Protein AF-A0A914RJD2-F1 (afdb_monomer_lite)

Secondary structure (DSSP, 8-state):
------TT-GGGT--HHHHHHHHHHHHHHHHHHHHHHHHH-TT--HHHHHHHHHHHHHHHHHS--HHHHHHHHHHHTTS-HHHHHHHHHHHHHHHHHHHHHHHHHHHHHH----TTSSS--

Radius of gyration: 16.35 Å; chains: 1; bounding box: 41×21×52 Å

Sequence (121 aa):
MRFQICDHSVGHLCTRAVHAHLGEYLQNFLAEVYEKSARENERIVSRMALQYVFDIRVLNAMFPAERLRSLITLLESHIDPFDVTLLASPIAKNARIAAQRYSVCLLFIVGGSYLLSYDKI

Foldseek 3Di:
DDCPVDPPAPQVVQDPVNVLVVLVVVLVVVLVVLVCVLPVDPQDDQVNLLVSLLVLLLSCLQRNDPSSVVSNVSSCVNHDPVCCVVCVVVSNVVSNVNNVVVVVVCCRHNNDDPPPPVVPD

pLDDT: mean 79.25, std 19.04, range [30.53, 96.56]

Organism: Parascaris equorum (NCBI:txid6256)

Structure (mmCIF, N/CA/C/O backbone):
data_AF-A0A914RJD2-F1
#
_entry.id   AF-A0A914RJD2-F1
#
loop_
_atom_site.group_PDB
_atom_site.id
_atom_site.type_symbol
_atom_site.label_atom_id
_atom_site.label_alt_id
_atom_site.label_comp_id
_atom_site.label_asym_id
_atom_site.label_entity_id
_atom_site.label_seq_id
_atom_site.pdbx_PDB_ins_code
_atom_site.Cartn_x
_atom_site.Cartn_y
_atom_site.Cartn_z
_atom_site.occupancy
_atom_site.B_iso_or_equiv
_atom_site.auth_seq_id
_atom_site.auth_comp_id
_atom_site.auth_asym_id
_atom_site.auth_atom_id
_atom_site.pdbx_PDB_model_num
ATOM 1 N N . MET A 1 1 ? 11.987 4.845 -32.018 1.00 31.83 1 MET A N 1
ATOM 2 C CA . MET A 1 1 ? 12.191 6.045 -31.177 1.00 31.83 1 MET A CA 1
ATOM 3 C C . MET A 1 1 ? 12.935 5.602 -29.918 1.00 31.83 1 MET A C 1
ATOM 5 O O . MET A 1 1 ? 12.399 4.774 -29.193 1.00 31.83 1 MET A O 1
ATOM 9 N N . ARG A 1 2 ? 14.195 6.016 -29.715 1.00 35.12 2 ARG A N 1
ATOM 10 C CA . ARG A 1 2 ? 14.964 5.706 -28.493 1.00 35.12 2 ARG A CA 1
ATOM 11 C C . ARG A 1 2 ? 14.590 6.744 -27.433 1.00 35.12 2 ARG A C 1
ATOM 13 O O . ARG A 1 2 ? 14.898 7.914 -27.614 1.00 35.12 2 ARG A O 1
ATOM 20 N N . PHE A 1 3 ? 13.918 6.327 -26.363 1.00 44.00 3 PHE A N 1
ATOM 21 C CA . PHE A 1 3 ? 13.714 7.170 -25.185 1.00 44.00 3 PHE A CA 1
ATOM 22 C C . PHE A 1 3 ? 15.018 7.197 -24.380 1.00 44.00 3 PHE A C 1
ATOM 24 O O . PHE A 1 3 ? 15.261 6.330 -23.546 1.00 44.00 3 PHE A O 1
ATOM 31 N N . GLN A 1 4 ? 15.890 8.158 -24.683 1.00 46.34 4 GLN A N 1
ATOM 32 C CA . GLN A 1 4 ? 17.069 8.448 -23.872 1.00 46.34 4 GLN A CA 1
ATOM 33 C C . GLN A 1 4 ? 16.629 9.411 -22.766 1.00 46.34 4 GLN A C 1
ATOM 35 O O . GLN A 1 4 ? 16.393 10.589 -23.008 1.00 46.34 4 GLN A O 1
ATOM 40 N N . ILE A 1 5 ? 16.398 8.861 -21.572 1.00 54.06 5 ILE A N 1
ATOM 41 C CA . ILE A 1 5 ? 15.803 9.570 -20.427 1.00 54.06 5 ILE A CA 1
ATOM 42 C C . ILE A 1 5 ? 16.803 10.571 -19.811 1.00 54.06 5 ILE A C 1
ATOM 44 O O . ILE A 1 5 ? 16.398 11.623 -19.326 1.00 54.06 5 ILE A O 1
ATOM 48 N N . CYS A 1 6 ? 18.103 10.255 -19.840 1.00 53.50 6 CYS A N 1
ATOM 49 C CA . CYS A 1 6 ? 19.222 11.118 -19.447 1.00 53.50 6 CYS A CA 1
ATOM 50 C C . CYS A 1 6 ? 20.542 10.448 -19.879 1.00 53.50 6 CYS A C 1
ATOM 52 O O . CYS A 1 6 ? 20.630 9.219 -19.831 1.00 53.50 6 CYS A O 1
ATOM 54 N N . ASP A 1 7 ? 21.573 11.217 -20.240 1.00 57.25 7 ASP A N 1
ATOM 55 C CA . ASP A 1 7 ? 22.889 10.691 -20.659 1.00 57.25 7 ASP A CA 1
ATOM 56 C C . ASP A 1 7 ? 23.653 9.954 -19.547 1.00 57.25 7 ASP A C 1
ATOM 58 O O . ASP A 1 7 ? 24.537 9.147 -19.825 1.00 57.25 7 ASP A O 1
ATOM 62 N N . HIS A 1 8 ? 23.263 10.163 -18.288 1.00 60.81 8 HIS A N 1
ATOM 63 C CA . HIS A 1 8 ? 23.794 9.449 -17.122 1.00 60.81 8 HIS A CA 1
ATOM 64 C C . HIS A 1 8 ? 22.820 8.405 -16.555 1.00 60.81 8 HIS A C 1
ATOM 66 O O . HIS A 1 8 ? 23.028 7.891 -15.457 1.00 60.81 8 HIS A O 1
ATOM 72 N N . SER A 1 9 ? 21.737 8.081 -17.270 1.00 57.84 9 SER A N 1
ATOM 73 C CA . SER A 1 9 ? 20.783 7.080 -16.796 1.00 57.84 9 SER A CA 1
ATOM 74 C C . SER A 1 9 ? 21.368 5.671 -16.916 1.00 57.84 9 SER A C 1
ATOM 76 O O . SER A 1 9 ? 21.613 5.169 -18.015 1.00 57.84 9 SER A O 1
ATOM 78 N N . VAL A 1 10 ? 21.483 4.976 -15.783 1.00 62.16 10 VAL A N 1
ATOM 79 C CA . VAL A 1 10 ? 21.750 3.524 -15.722 1.00 62.16 10 VAL A CA 1
ATOM 80 C C . VAL A 1 10 ? 20.535 2.681 -16.124 1.00 62.16 10 VAL A C 1
ATOM 82 O O . VAL A 1 10 ? 20.568 1.457 -16.052 1.00 62.16 10 VAL A O 1
ATOM 85 N N . GLY A 1 11 ? 19.465 3.318 -16.599 1.00 60.56 11 GLY A N 1
ATOM 86 C CA . GLY A 1 11 ? 18.243 2.658 -17.029 1.00 60.56 11 GLY A CA 1
ATOM 87 C C . GLY A 1 11 ? 18.428 1.583 -18.089 1.00 60.56 11 GLY A C 1
ATOM 88 O O . GLY A 1 11 ? 17.762 0.557 -18.075 1.00 60.56 11 GLY A O 1
ATOM 89 N N . HIS A 1 12 ? 19.402 1.771 -18.975 1.00 62.59 12 HIS A N 1
ATOM 90 C CA . HIS A 1 12 ? 19.762 0.778 -19.984 1.00 62.59 12 HIS A CA 1
ATOM 91 C C . HIS A 1 12 ? 20.343 -0.524 -19.389 1.00 62.59 12 HIS A C 1
ATOM 93 O O . HIS A 1 12 ? 20.335 -1.547 -20.070 1.00 62.59 12 HIS A O 1
ATOM 99 N N . LEU A 1 13 ? 20.826 -0.497 -18.138 1.00 62.59 13 LEU A N 1
ATOM 100 C CA . LEU A 1 13 ? 21.304 -1.666 -17.384 1.00 62.59 13 LEU A CA 1
ATOM 101 C C . LEU A 1 13 ? 20.177 -2.351 -16.600 1.00 62.59 13 LEU A C 1
ATOM 103 O O . LEU A 1 13 ? 20.260 -3.541 -16.292 1.00 62.59 13 LEU A O 1
ATOM 107 N N . CYS A 1 14 ? 19.106 -1.621 -16.293 1.00 63.78 14 CYS A N 1
ATOM 108 C CA . CYS A 1 14 ? 17.945 -2.161 -15.604 1.00 63.78 14 CYS A CA 1
ATOM 109 C C . CYS A 1 14 ? 17.033 -2.870 -16.606 1.00 63.78 14 CYS A C 1
ATOM 111 O O . CYS A 1 14 ? 16.063 -2.343 -17.143 1.00 63.78 14 CYS A O 1
ATOM 113 N N . THR A 1 15 ? 17.365 -4.127 -16.884 1.00 71.00 15 THR A N 1
ATOM 114 C CA . THR A 1 15 ? 16.484 -5.002 -17.661 1.00 71.00 15 THR A CA 1
ATOM 115 C C . THR A 1 15 ? 15.174 -5.251 -16.907 1.00 71.00 15 THR A C 1
ATOM 117 O O . THR A 1 15 ? 15.100 -5.094 -15.687 1.00 71.00 15 THR A O 1
ATOM 120 N N . ARG A 1 16 ? 14.130 -5.723 -17.604 1.00 71.38 16 ARG A N 1
ATOM 121 C CA . ARG A 1 16 ? 12.863 -6.129 -16.959 1.00 71.38 16 ARG A CA 1
ATOM 122 C C . ARG A 1 16 ? 13.074 -7.085 -15.775 1.00 71.38 16 ARG A C 1
ATOM 124 O O . ARG A 1 16 ? 12.335 -6.996 -14.803 1.00 71.38 16 ARG A O 1
ATOM 131 N N . ALA A 1 17 ? 14.085 -7.953 -15.842 1.00 73.06 17 ALA A N 1
ATOM 132 C CA . ALA A 1 17 ? 14.434 -8.871 -14.760 1.00 73.06 17 ALA A CA 1
ATOM 133 C C . ALA A 1 17 ? 15.006 -8.141 -13.534 1.00 73.06 17 ALA A C 1
ATOM 135 O O . ALA A 1 17 ? 14.586 -8.415 -12.415 1.00 73.06 17 ALA A O 1
ATOM 136 N N . VAL A 1 18 ? 15.900 -7.167 -13.741 1.00 76.31 18 VAL A N 1
ATOM 137 C CA . VAL A 1 18 ? 16.437 -6.322 -12.658 1.00 76.31 18 VAL A CA 1
ATOM 138 C C . VAL A 1 18 ? 15.318 -5.508 -12.010 1.00 76.31 18 VAL A C 1
ATOM 140 O O . VAL A 1 18 ? 15.244 -5.437 -10.789 1.00 76.31 18 VAL A O 1
ATOM 143 N N . HIS A 1 19 ? 14.399 -4.958 -12.807 1.00 73.38 19 HIS A N 1
ATOM 144 C CA . HIS A 1 19 ? 13.227 -4.250 -12.288 1.00 73.38 19 HIS A CA 1
ATOM 145 C C . HIS A 1 19 ? 12.307 -5.142 -11.459 1.00 73.38 19 HIS A C 1
ATOM 147 O O . HIS A 1 19 ? 11.862 -4.718 -10.397 1.00 73.38 19 HIS A O 1
ATOM 153 N N . ALA A 1 20 ? 12.004 -6.348 -11.943 1.00 78.62 20 ALA A N 1
ATOM 154 C CA . ALA A 1 20 ? 11.167 -7.294 -11.214 1.00 78.62 20 ALA A CA 1
ATOM 155 C C . ALA A 1 20 ? 11.821 -7.680 -9.883 1.00 78.62 20 ALA A C 1
ATOM 157 O O . ALA A 1 20 ? 11.174 -7.607 -8.843 1.00 78.62 20 ALA A O 1
ATOM 158 N N . HIS A 1 21 ? 13.121 -7.988 -9.907 1.00 84.06 21 HIS A N 1
ATOM 159 C CA . HIS A 1 21 ? 13.877 -8.333 -8.708 1.00 84.06 21 HIS A CA 1
ATOM 160 C C . HIS A 1 21 ? 13.950 -7.171 -7.710 1.00 84.06 21 HIS A C 1
ATOM 162 O O . HIS A 1 21 ? 13.738 -7.363 -6.516 1.00 84.06 21 HIS A O 1
ATOM 168 N N . LEU A 1 22 ? 14.189 -5.946 -8.189 1.00 81.44 22 LEU A N 1
ATOM 169 C CA . LEU A 1 22 ? 14.198 -4.760 -7.337 1.00 81.44 22 LEU A CA 1
ATOM 170 C C . LEU A 1 22 ? 12.812 -4.482 -6.745 1.00 81.44 22 LEU A C 1
ATOM 172 O O . LEU A 1 22 ? 12.715 -4.162 -5.565 1.00 81.44 22 LEU A O 1
ATOM 176 N N . GLY A 1 23 ? 11.748 -4.616 -7.539 1.00 82.88 23 GLY A N 1
ATOM 177 C CA . GLY A 1 23 ? 10.374 -4.464 -7.066 1.00 82.88 23 GLY A CA 1
ATOM 178 C C . GLY A 1 23 ? 10.024 -5.486 -5.985 1.00 82.88 23 GLY A C 1
ATOM 179 O O . GLY A 1 23 ? 9.487 -5.115 -4.946 1.00 82.88 23 GLY A O 1
ATOM 180 N N . GLU A 1 24 ? 10.405 -6.749 -6.185 1.00 86.94 24 GLU A N 1
ATOM 181 C CA . GLU A 1 24 ? 10.228 -7.821 -5.203 1.00 86.94 24 GLU A CA 1
ATOM 182 C C . GLU A 1 24 ? 11.043 -7.583 -3.921 1.00 86.94 24 GLU A C 1
ATOM 184 O O . GLU A 1 24 ? 10.547 -7.776 -2.810 1.00 86.94 24 GLU A O 1
ATOM 189 N N . TYR A 1 25 ? 12.284 -7.116 -4.045 1.00 89.19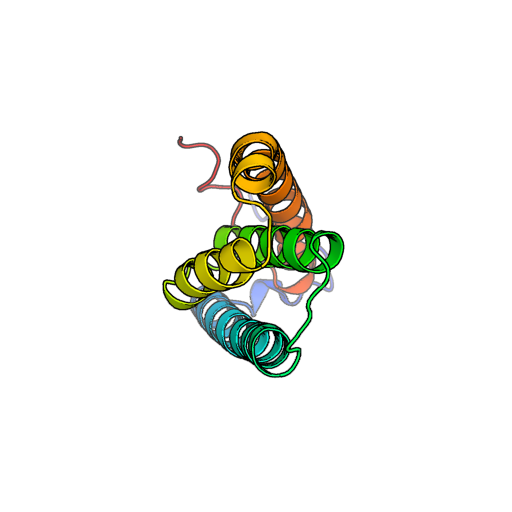 25 TYR A N 1
ATOM 190 C CA . TYR A 1 25 ? 13.100 -6.768 -2.887 1.00 89.19 25 TYR A CA 1
ATOM 191 C C . TYR A 1 25 ? 12.490 -5.598 -2.103 1.00 89.19 25 TYR A C 1
ATOM 193 O O . TYR A 1 25 ? 12.287 -5.698 -0.892 1.00 89.19 25 TYR A O 1
ATOM 201 N N . LEU A 1 26 ? 12.147 -4.505 -2.794 1.00 85.94 26 LEU A N 1
ATOM 202 C CA . LEU A 1 26 ? 11.581 -3.303 -2.182 1.00 85.94 26 LEU A CA 1
ATOM 203 C C . LEU A 1 26 ? 10.233 -3.585 -1.520 1.00 85.94 26 LEU A C 1
ATOM 205 O O . LEU A 1 26 ? 10.028 -3.155 -0.386 1.00 85.94 26 LEU A O 1
ATOM 209 N N . GLN A 1 27 ? 9.331 -4.319 -2.181 1.00 89.25 27 GLN A N 1
ATOM 210 C CA . GLN A 1 27 ? 8.036 -4.653 -1.584 1.00 89.25 27 GLN A CA 1
ATOM 211 C C . GLN A 1 27 ? 8.219 -5.501 -0.320 1.00 89.25 27 GLN A C 1
ATOM 213 O O . GLN A 1 27 ? 7.525 -5.261 0.661 1.00 89.25 27 GLN A O 1
ATOM 218 N N . ASN A 1 28 ? 9.150 -6.462 -0.312 1.00 91.50 28 ASN A N 1
ATOM 219 C CA . ASN A 1 28 ? 9.347 -7.357 0.825 1.00 91.50 28 ASN A CA 1
ATOM 220 C C . ASN A 1 28 ? 9.966 -6.616 2.009 1.00 91.50 28 ASN A C 1
ATOM 222 O O . ASN A 1 28 ? 9.462 -6.735 3.126 1.00 91.50 28 ASN A O 1
ATOM 226 N N . PHE A 1 29 ? 11.002 -5.817 1.744 1.00 93.00 29 PHE A N 1
ATOM 227 C CA . PHE A 1 29 ? 11.667 -4.998 2.749 1.00 93.00 29 PHE A CA 1
ATOM 228 C C . PHE A 1 29 ? 10.706 -3.974 3.364 1.00 93.00 29 PHE A C 1
ATOM 230 O O 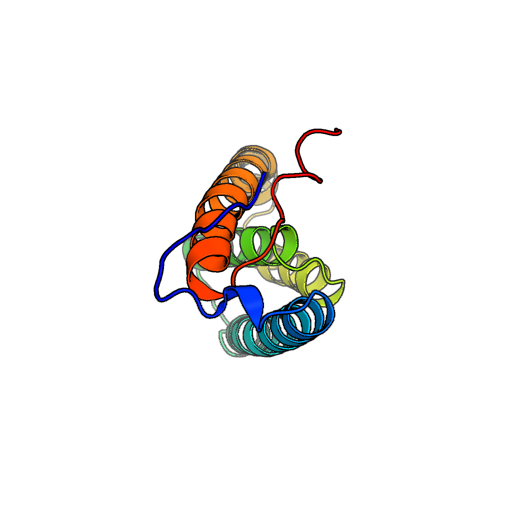. PHE A 1 29 ? 10.574 -3.892 4.583 1.00 93.00 29 PHE A O 1
ATOM 237 N N . LEU A 1 30 ? 9.978 -3.217 2.536 1.00 92.50 30 LEU A N 1
ATOM 238 C CA . LEU A 1 30 ? 9.040 -2.214 3.038 1.00 92.50 30 LEU A CA 1
ATOM 239 C C . LEU A 1 30 ? 7.846 -2.863 3.744 1.00 92.50 30 LEU A C 1
ATOM 241 O O . LEU A 1 30 ? 7.468 -2.401 4.817 1.00 92.50 30 LEU A O 1
ATOM 245 N N . ALA A 1 31 ? 7.287 -3.955 3.210 1.00 93.19 31 ALA A N 1
ATOM 246 C CA . ALA A 1 31 ? 6.212 -4.683 3.886 1.00 93.19 31 ALA A CA 1
ATOM 247 C C . ALA A 1 31 ? 6.625 -5.125 5.295 1.00 93.19 31 ALA A C 1
ATOM 249 O O . ALA A 1 31 ? 5.827 -5.007 6.218 1.00 93.19 31 ALA A O 1
ATOM 250 N N . GLU A 1 32 ? 7.863 -5.586 5.476 1.00 94.81 32 GLU A N 1
ATOM 251 C CA . GLU A 1 32 ? 8.394 -5.961 6.788 1.00 94.81 32 GLU A CA 1
ATOM 252 C C . GLU A 1 32 ? 8.497 -4.764 7.741 1.00 94.81 32 GLU A C 1
ATOM 254 O O . GLU A 1 32 ? 8.060 -4.858 8.888 1.00 94.81 32 GLU A O 1
ATOM 259 N N . VAL A 1 33 ? 8.996 -3.618 7.268 1.00 93.94 33 VAL A N 1
ATOM 260 C CA . VAL A 1 33 ? 9.095 -2.390 8.077 1.00 93.94 33 VAL A CA 1
ATOM 261 C C . VAL A 1 33 ? 7.719 -1.930 8.564 1.00 93.94 33 VAL A C 1
ATOM 263 O O . VAL A 1 33 ? 7.543 -1.637 9.751 1.00 93.94 33 VAL A O 1
ATOM 266 N N . TYR A 1 34 ? 6.726 -1.885 7.675 1.00 93.81 34 TYR A N 1
ATOM 267 C CA . TYR A 1 34 ? 5.373 -1.473 8.046 1.00 93.81 34 TYR A CA 1
ATOM 268 C C . TYR A 1 34 ? 4.655 -2.525 8.893 1.00 93.81 34 TYR A C 1
ATOM 270 O O . TYR A 1 34 ? 3.931 -2.155 9.809 1.00 93.81 34 TYR A O 1
ATOM 278 N N . GLU A 1 35 ? 4.860 -3.819 8.641 1.00 92.88 35 GLU A N 1
ATOM 279 C CA . GLU A 1 35 ? 4.293 -4.886 9.471 1.00 92.88 35 GLU A CA 1
ATOM 280 C C . GLU A 1 35 ? 4.844 -4.834 10.899 1.00 92.88 35 GLU A C 1
ATOM 282 O O . GLU A 1 35 ? 4.078 -4.905 11.860 1.00 92.88 35 GLU A O 1
ATOM 287 N N . LYS A 1 36 ? 6.157 -4.631 11.046 1.00 92.44 36 LYS A N 1
ATOM 288 C CA . LYS A 1 36 ? 6.797 -4.412 12.344 1.00 92.44 36 LYS A CA 1
ATOM 289 C C . LYS A 1 36 ? 6.204 -3.189 13.041 1.00 92.44 36 LYS A C 1
ATOM 291 O O . LYS A 1 36 ? 5.777 -3.270 14.188 1.00 92.44 36 LYS A O 1
ATOM 296 N N . SER A 1 37 ? 6.078 -2.084 12.307 1.00 90.19 37 SER A N 1
ATOM 297 C CA . SER A 1 37 ? 5.477 -0.847 12.814 1.00 90.19 37 SER A CA 1
ATOM 298 C C . SER A 1 37 ? 4.011 -1.031 13.219 1.00 90.19 37 SER A C 1
ATOM 300 O O . SER A 1 37 ? 3.595 -0.468 14.225 1.00 90.19 37 SER A O 1
ATOM 302 N N . ALA A 1 38 ? 3.237 -1.826 12.478 1.00 89.06 38 ALA A N 1
ATOM 303 C CA . ALA A 1 38 ? 1.838 -2.123 12.770 1.00 89.06 38 ALA A CA 1
ATOM 304 C C . ALA A 1 38 ? 1.672 -2.958 14.049 1.00 89.06 38 ALA A C 1
ATOM 306 O O . ALA A 1 38 ? 0.759 -2.717 14.831 1.00 89.06 38 ALA A O 1
ATOM 307 N N . ARG A 1 39 ? 2.559 -3.938 14.265 1.00 87.00 39 ARG A N 1
ATOM 308 C CA . ARG A 1 39 ? 2.452 -4.902 15.371 1.00 87.00 39 ARG A CA 1
ATOM 309 C C . ARG A 1 39 ? 3.097 -4.431 16.671 1.00 87.00 39 ARG A C 1
ATOM 311 O O . ARG A 1 39 ? 2.582 -4.743 17.736 1.00 87.00 39 ARG A O 1
ATOM 318 N N . GLU A 1 40 ? 4.218 -3.717 16.601 1.00 86.81 40 GLU A N 1
ATOM 319 C CA . GLU A 1 40 ? 4.961 -3.281 17.795 1.00 86.81 40 GLU A CA 1
ATOM 320 C C . GLU A 1 40 ? 4.349 -2.042 18.460 1.00 86.81 40 GLU A C 1
ATOM 322 O O . GLU A 1 40 ? 4.622 -1.760 19.625 1.00 86.81 40 GLU A O 1
ATOM 327 N N . ASN A 1 41 ? 3.496 -1.306 17.745 1.00 79.94 41 ASN A N 1
ATOM 328 C CA . ASN A 1 41 ? 2.815 -0.137 18.282 1.00 79.94 41 ASN A CA 1
ATOM 329 C C . ASN A 1 41 ? 1.381 -0.502 18.686 1.00 79.94 41 ASN A C 1
ATOM 331 O O . ASN A 1 41 ? 0.458 -0.399 17.883 1.00 79.94 41 ASN A O 1
ATOM 335 N N . GLU A 1 42 ? 1.173 -0.861 19.958 1.00 70.50 42 GLU A N 1
ATOM 336 C CA . GLU A 1 42 ? -0.157 -1.204 20.505 1.00 70.50 42 GLU A CA 1
ATOM 337 C C . GLU A 1 42 ? -1.214 -0.100 20.313 1.00 70.50 42 GLU A C 1
ATOM 339 O O . GLU A 1 42 ? -2.415 -0.372 20.327 1.00 70.50 42 GLU A O 1
ATOM 344 N N . ARG A 1 43 ? -0.792 1.160 20.142 1.00 79.88 43 ARG A N 1
ATOM 345 C CA . ARG A 1 43 ? -1.685 2.311 19.943 1.00 79.88 43 ARG A CA 1
ATOM 346 C C . ARG A 1 43 ? -1.230 3.185 18.786 1.00 79.88 43 ARG A C 1
ATOM 348 O O . ARG A 1 43 ? -0.765 4.308 18.979 1.00 79.88 43 ARG A O 1
ATOM 355 N N . ILE A 1 44 ? -1.400 2.685 17.569 1.00 83.44 44 ILE A N 1
ATOM 356 C CA . ILE A 1 44 ? -1.325 3.544 16.388 1.00 83.44 44 ILE A CA 1
ATOM 357 C C . ILE A 1 44 ? -2.534 4.477 16.405 1.00 83.44 44 ILE A C 1
ATOM 359 O O . ILE A 1 44 ? -3.682 4.042 16.391 1.00 83.44 44 ILE A O 1
ATOM 363 N N . VAL A 1 45 ? -2.274 5.781 16.447 1.00 87.88 45 VAL A N 1
ATOM 364 C CA . VAL A 1 45 ? -3.329 6.794 16.346 1.00 87.88 45 VAL A CA 1
ATOM 365 C C . VAL A 1 45 ? -3.954 6.716 14.951 1.00 87.88 45 VAL A C 1
ATOM 367 O O . VAL A 1 45 ? -3.222 6.624 13.967 1.00 87.88 45 VAL A O 1
ATOM 370 N N . SER A 1 46 ? -5.283 6.836 14.847 1.00 88.00 46 SER A N 1
ATOM 371 C CA . SER A 1 46 ? -6.037 6.742 13.579 1.00 88.00 46 SER A CA 1
ATOM 372 C C . SER A 1 46 ? -5.403 7.537 12.421 1.00 88.00 46 SER A C 1
ATOM 374 O O . SER A 1 46 ? -5.231 7.014 11.324 1.00 88.00 46 SER A O 1
ATOM 376 N N . ARG A 1 47 ? -4.915 8.764 12.673 1.00 89.31 47 ARG A N 1
ATOM 377 C CA . ARG A 1 47 ? -4.205 9.573 11.661 1.00 89.31 47 ARG A CA 1
ATOM 378 C C . ARG A 1 47 ? -2.952 8.885 11.098 1.00 89.31 47 ARG A C 1
ATOM 380 O O . ARG A 1 47 ? -2.701 8.973 9.901 1.00 89.31 47 ARG A O 1
ATOM 387 N N . MET A 1 48 ? -2.155 8.243 11.950 1.00 91.56 48 MET A N 1
ATOM 388 C CA . MET A 1 48 ? -0.957 7.514 11.522 1.00 91.56 48 MET A CA 1
ATOM 389 C C . MET A 1 48 ? -1.330 6.239 10.770 1.00 91.56 48 MET A C 1
ATOM 391 O O . MET A 1 48 ? -0.745 5.964 9.728 1.00 91.56 48 MET A O 1
ATOM 395 N N . ALA A 1 49 ? -2.338 5.503 11.248 1.00 93.25 49 ALA A N 1
ATOM 396 C CA . ALA A 1 49 ? -2.847 4.329 10.546 1.00 93.25 49 ALA A CA 1
ATOM 397 C C . ALA A 1 49 ? -3.338 4.702 9.138 1.00 93.25 49 ALA A C 1
ATOM 399 O O . ALA A 1 49 ? -2.987 4.035 8.171 1.00 93.25 49 ALA A O 1
ATOM 400 N N . LEU A 1 50 ? -4.050 5.824 8.999 1.00 94.19 50 LEU A N 1
ATOM 401 C CA . LEU A 1 50 ? -4.509 6.341 7.710 1.00 94.19 50 LEU A CA 1
ATOM 402 C C . LEU A 1 50 ? -3.348 6.665 6.759 1.00 94.19 50 LEU A C 1
ATOM 404 O O . LEU A 1 50 ? -3.415 6.344 5.572 1.00 94.19 50 LEU A O 1
ATOM 408 N N . GLN A 1 51 ? -2.277 7.273 7.280 1.00 94.50 51 GLN A N 1
ATOM 409 C CA . GLN A 1 51 ? -1.065 7.531 6.502 1.00 94.50 51 GLN A CA 1
ATOM 410 C C . GLN A 1 51 ? -0.422 6.221 6.039 1.00 94.50 51 GLN A C 1
ATOM 412 O O . GLN A 1 51 ? -0.093 6.087 4.865 1.00 94.50 51 GLN A O 1
ATOM 417 N N . TYR A 1 52 ? -0.309 5.225 6.920 1.00 95.31 52 TYR A N 1
ATOM 418 C CA . TYR A 1 52 ? 0.226 3.917 6.549 1.00 95.31 52 TYR A CA 1
ATOM 419 C C . TYR A 1 52 ? -0.651 3.212 5.508 1.00 95.31 52 TYR A C 1
ATOM 421 O O . TYR A 1 52 ? -0.124 2.649 4.552 1.00 95.31 52 TYR A O 1
ATOM 429 N N . VAL A 1 53 ? -1.982 3.289 5.616 1.00 96.06 53 VAL A N 1
ATOM 430 C CA . VAL A 1 53 ? -2.899 2.764 4.588 1.00 96.06 53 VAL A CA 1
ATOM 431 C C . VAL A 1 53 ? -2.652 3.442 3.240 1.00 96.06 53 VAL A C 1
ATOM 433 O O . VAL A 1 53 ? -2.597 2.762 2.213 1.00 96.06 53 VAL A O 1
ATOM 436 N N . PHE A 1 54 ? -2.483 4.766 3.222 1.00 96.56 54 PHE A N 1
ATOM 437 C CA . PHE A 1 54 ? -2.148 5.496 2.002 1.00 96.56 54 PHE A CA 1
ATOM 438 C C . PHE A 1 54 ? -0.814 5.020 1.409 1.00 96.56 54 PHE A C 1
ATOM 440 O O . PHE A 1 54 ? -0.773 4.659 0.232 1.00 96.56 54 PHE A O 1
ATOM 447 N N . ASP A 1 55 ? 0.242 4.948 2.219 1.00 94.81 55 ASP A N 1
ATOM 448 C CA . ASP A 1 55 ? 1.576 4.542 1.775 1.00 94.81 55 ASP A CA 1
ATOM 449 C C . ASP A 1 55 ? 1.580 3.116 1.208 1.00 94.81 55 ASP A C 1
ATOM 451 O O . ASP A 1 55 ? 2.077 2.880 0.106 1.00 94.81 55 ASP A O 1
ATOM 455 N N . ILE A 1 56 ? 0.967 2.157 1.913 1.00 95.62 56 ILE A N 1
ATOM 456 C CA . ILE A 1 56 ? 0.889 0.768 1.446 1.00 95.62 56 ILE A CA 1
ATOM 457 C C . ILE A 1 56 ? 0.050 0.662 0.169 1.00 95.62 56 ILE A C 1
ATOM 459 O O . ILE A 1 56 ? 0.381 -0.130 -0.713 1.00 95.62 56 ILE A O 1
ATOM 463 N N . ARG A 1 57 ? -1.000 1.477 0.004 1.00 95.19 57 ARG A N 1
ATOM 464 C CA . ARG A 1 57 ? -1.762 1.530 -1.254 1.00 95.19 57 ARG A CA 1
ATOM 465 C C . ARG A 1 57 ? -0.928 2.092 -2.406 1.00 95.19 57 ARG A C 1
ATOM 467 O O . ARG A 1 57 ? -1.051 1.584 -3.519 1.00 95.19 57 ARG A O 1
ATOM 474 N N . VAL A 1 58 ? -0.068 3.083 -2.156 1.00 94.06 58 VAL A N 1
ATOM 475 C CA . VAL A 1 58 ? 0.905 3.572 -3.150 1.00 94.06 58 VAL A CA 1
ATOM 476 C C . VAL A 1 58 ? 1.879 2.456 -3.521 1.00 94.06 58 VAL A C 1
ATOM 478 O O . VAL A 1 58 ? 2.040 2.159 -4.704 1.00 94.06 58 VAL A O 1
ATOM 481 N N . LEU A 1 59 ? 2.465 1.784 -2.527 1.00 91.75 59 LEU A N 1
ATOM 482 C CA . LEU A 1 59 ? 3.391 0.674 -2.752 1.00 91.75 59 LEU A CA 1
ATOM 483 C C . LEU A 1 59 ? 2.735 -0.466 -3.529 1.00 91.75 59 LEU A C 1
ATOM 485 O O . LEU A 1 59 ? 3.312 -0.927 -4.504 1.00 91.75 59 LEU A O 1
ATOM 489 N N . ASN A 1 60 ? 1.512 -0.866 -3.179 1.00 92.38 60 ASN A N 1
ATOM 490 C CA . ASN A 1 60 ? 0.794 -1.939 -3.867 1.00 92.38 60 ASN A CA 1
ATOM 491 C C . ASN A 1 60 ? 0.366 -1.554 -5.295 1.00 92.38 60 ASN A C 1
ATOM 493 O O . ASN A 1 60 ? 0.193 -2.427 -6.139 1.00 92.38 60 ASN A O 1
ATOM 497 N N . ALA A 1 61 ? 0.200 -0.263 -5.593 1.00 90.75 61 ALA A N 1
ATOM 498 C CA . ALA A 1 61 ? -0.020 0.204 -6.962 1.00 90.75 61 ALA A CA 1
ATOM 499 C C . ALA A 1 61 ? 1.273 0.190 -7.803 1.00 90.75 61 ALA A C 1
ATOM 501 O O . ALA A 1 61 ? 1.216 0.039 -9.023 1.00 90.75 61 ALA A O 1
ATOM 502 N N . MET A 1 62 ? 2.439 0.343 -7.171 1.00 86.44 62 MET A N 1
ATOM 503 C CA . MET A 1 62 ? 3.742 0.334 -7.849 1.00 86.44 62 MET A CA 1
ATOM 504 C C . MET A 1 62 ? 4.332 -1.077 -7.974 1.00 86.44 62 MET A C 1
ATOM 506 O O . MET A 1 62 ? 4.896 -1.415 -9.011 1.00 86.44 62 MET A O 1
ATOM 510 N N . PHE A 1 63 ? 4.162 -1.899 -6.939 1.00 86.75 63 PHE A N 1
ATOM 511 C CA . PHE A 1 63 ? 4.672 -3.262 -6.799 1.00 86.75 63 PHE A CA 1
ATOM 512 C C . PHE A 1 63 ? 3.568 -4.142 -6.182 1.00 86.75 63 PHE A C 1
ATOM 514 O O . PHE A 1 63 ? 3.513 -4.311 -4.962 1.00 86.75 63 PHE A O 1
ATOM 521 N N . PRO A 1 64 ? 2.615 -4.638 -6.992 1.00 87.31 64 PRO A N 1
ATOM 522 C CA . PRO A 1 64 ? 1.472 -5.384 -6.475 1.00 87.31 64 PRO A CA 1
ATOM 523 C C . PRO A 1 64 ? 1.885 -6.667 -5.747 1.00 87.31 64 PRO A C 1
ATOM 525 O O . PRO A 1 64 ? 2.556 -7.521 -6.325 1.00 87.31 64 PRO A O 1
ATOM 528 N N . ALA A 1 65 ? 1.413 -6.847 -4.509 1.00 89.44 65 ALA A N 1
ATOM 529 C CA . ALA A 1 65 ? 1.697 -8.038 -3.709 1.00 89.44 65 ALA A CA 1
ATOM 530 C C . ALA A 1 65 ? 0.543 -8.401 -2.764 1.00 89.44 65 ALA A C 1
ATOM 532 O O . ALA A 1 65 ? -0.095 -7.534 -2.166 1.00 89.44 65 ALA A O 1
ATOM 533 N N . GLU A 1 66 ? 0.294 -9.703 -2.578 1.00 91.31 66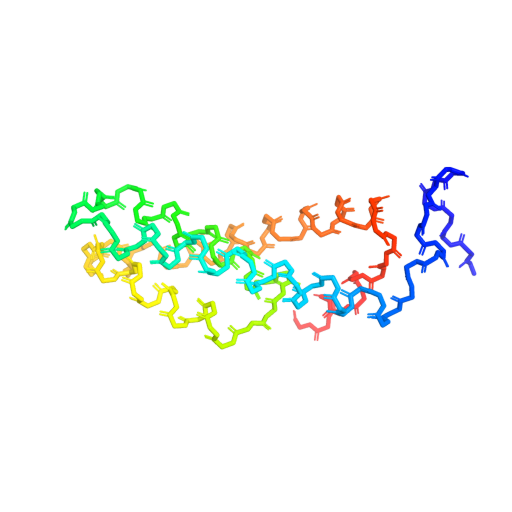 GLU A N 1
ATOM 534 C CA . GLU A 1 66 ? -0.682 -10.205 -1.589 1.00 91.31 66 GLU A CA 1
ATOM 535 C C . GLU A 1 66 ? -0.351 -9.715 -0.172 1.00 91.31 66 GLU A C 1
ATOM 537 O O . GLU A 1 66 ? -1.227 -9.237 0.545 1.00 91.31 66 GLU A O 1
ATOM 542 N N . ARG A 1 67 ? 0.933 -9.735 0.213 1.00 92.19 67 ARG A N 1
ATOM 543 C CA . ARG A 1 67 ? 1.381 -9.291 1.543 1.00 92.19 67 ARG A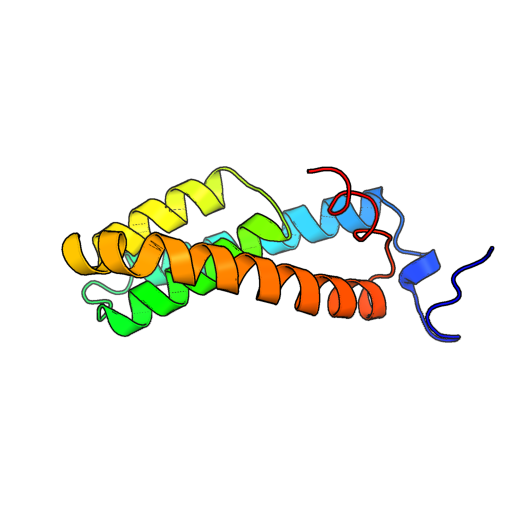 CA 1
ATOM 544 C C . ARG A 1 67 ? 0.993 -7.839 1.837 1.00 92.19 67 ARG A C 1
ATOM 546 O O . ARG A 1 67 ? 0.563 -7.537 2.947 1.00 92.19 67 ARG A O 1
ATOM 553 N N . LEU A 1 68 ? 1.090 -6.955 0.840 1.00 93.50 68 LEU A N 1
ATOM 554 C CA . LEU A 1 68 ? 0.698 -5.552 0.982 1.00 93.50 68 LEU A CA 1
ATOM 555 C C . LEU A 1 68 ? -0.821 -5.405 1.139 1.00 93.50 68 LEU A C 1
ATOM 557 O O . LEU A 1 68 ? -1.272 -4.594 1.941 1.00 93.50 68 LEU A O 1
ATOM 561 N N . ARG A 1 69 ? -1.623 -6.220 0.443 1.00 94.12 69 ARG A N 1
ATOM 562 C CA . ARG A 1 69 ? -3.089 -6.234 0.609 1.00 94.12 69 ARG A CA 1
ATOM 563 C C . ARG A 1 69 ? -3.516 -6.679 2.008 1.00 94.12 69 ARG A C 1
ATOM 565 O O . ARG A 1 69 ? -4.379 -6.041 2.612 1.00 94.12 69 ARG A O 1
ATOM 572 N N . SER A 1 70 ? -2.878 -7.711 2.553 1.00 94.88 70 SER A N 1
ATOM 573 C CA . SER A 1 70 ? -3.112 -8.137 3.938 1.00 94.88 70 SER A CA 1
ATOM 574 C C . SER A 1 70 ? -2.746 -7.039 4.938 1.00 94.88 70 SER A C 1
ATOM 576 O O . SER A 1 70 ? -3.476 -6.798 5.898 1.00 94.88 70 SER A O 1
ATOM 578 N N . LEU A 1 71 ? -1.648 -6.324 4.685 1.00 94.69 71 LEU A N 1
ATOM 579 C CA . LEU A 1 71 ? -1.193 -5.228 5.532 1.00 94.69 71 LEU A CA 1
ATOM 580 C C . LEU A 1 71 ? -2.137 -4.014 5.499 1.00 94.69 71 LEU A C 1
ATOM 582 O O . LEU A 1 71 ? -2.355 -3.406 6.541 1.00 94.69 71 LEU A O 1
ATOM 586 N N . ILE A 1 72 ? -2.753 -3.700 4.350 1.00 95.19 72 ILE A N 1
ATOM 587 C CA . ILE A 1 72 ? -3.822 -2.684 4.267 1.00 95.19 72 ILE A CA 1
ATOM 588 C C . ILE A 1 72 ? -4.947 -3.033 5.241 1.00 95.19 72 ILE A C 1
ATOM 590 O O . ILE A 1 72 ? -5.339 -2.188 6.036 1.00 95.19 72 ILE A O 1
ATOM 594 N N . THR A 1 73 ? -5.408 -4.286 5.224 1.00 93.75 73 THR A N 1
ATOM 595 C CA . THR A 1 73 ? -6.505 -4.745 6.093 1.00 93.75 73 THR A CA 1
ATOM 596 C C . THR A 1 73 ? -6.127 -4.645 7.574 1.00 93.75 73 THR A C 1
ATOM 598 O O . THR A 1 73 ? -6.926 -4.194 8.393 1.00 93.75 73 THR A O 1
ATOM 601 N N . LEU A 1 74 ? -4.890 -5.020 7.926 1.00 93.12 74 LEU A N 1
ATOM 602 C CA . LEU A 1 74 ? -4.373 -4.880 9.290 1.00 93.12 74 LEU A CA 1
ATOM 603 C C . LEU A 1 74 ? -4.370 -3.413 9.737 1.00 93.12 74 LEU A C 1
ATOM 605 O O . LEU A 1 74 ? -4.861 -3.098 10.815 1.00 93.12 74 LEU A O 1
ATOM 609 N N . LEU A 1 75 ? -3.855 -2.509 8.906 1.00 93.38 75 LEU A N 1
ATOM 610 C CA . LEU A 1 75 ? -3.768 -1.085 9.225 1.00 93.38 75 LEU A CA 1
ATOM 611 C C . LEU A 1 75 ? -5.149 -0.420 9.303 1.00 93.38 75 LEU A C 1
ATOM 613 O O . LEU A 1 75 ? -5.378 0.397 10.192 1.00 93.38 75 LEU A O 1
ATOM 617 N N . GLU A 1 76 ? -6.081 -0.805 8.428 1.00 93.94 76 GLU A N 1
ATOM 618 C CA . GLU A 1 76 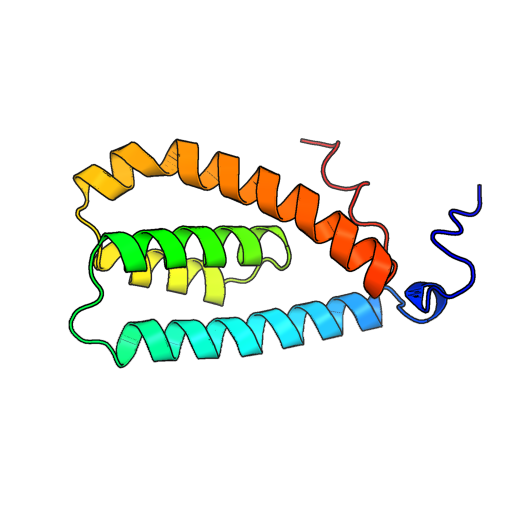? -7.475 -0.346 8.469 1.00 93.94 76 GLU A CA 1
ATOM 619 C C . GLU A 1 76 ? -8.183 -0.756 9.770 1.00 93.94 76 GLU A C 1
ATOM 621 O O . GLU A 1 76 ? -9.031 -0.009 10.246 1.00 93.94 76 GLU A O 1
ATOM 626 N N . SER A 1 77 ? -7.788 -1.865 10.411 1.00 91.94 77 SER A N 1
ATOM 627 C CA . SER A 1 77 ? -8.346 -2.275 11.712 1.00 91.94 77 SER A CA 1
ATOM 628 C C . SER A 1 77 ? -7.994 -1.338 12.880 1.00 91.94 77 SER A C 1
ATOM 630 O O . SER A 1 77 ? -8.641 -1.388 13.924 1.00 91.94 77 SER A O 1
ATOM 632 N N . HIS A 1 78 ? -7.003 -0.456 12.701 1.00 90.81 78 HIS A N 1
ATOM 633 C CA . HIS A 1 78 ? -6.644 0.588 13.670 1.00 90.81 78 HIS A CA 1
ATOM 634 C C . HIS A 1 78 ? -7.395 1.914 13.441 1.00 90.81 78 HIS A C 1
ATOM 636 O O . HIS A 1 78 ? -7.134 2.902 14.132 1.00 90.81 78 HIS A O 1
ATOM 642 N N . ILE A 1 79 ? -8.295 1.965 12.457 1.00 92.81 79 ILE A N 1
ATOM 643 C CA . ILE A 1 79 ? -9.061 3.151 12.068 1.00 92.81 79 ILE A CA 1
ATOM 644 C C . ILE A 1 79 ? -10.539 2.881 12.359 1.00 92.81 79 ILE A C 1
ATOM 646 O O . ILE A 1 79 ? -11.000 1.742 12.288 1.00 92.81 79 ILE A O 1
ATOM 650 N N . ASP A 1 80 ? -11.295 3.927 12.688 1.00 93.38 80 ASP A N 1
ATOM 651 C CA . ASP A 1 80 ? -12.741 3.792 12.833 1.00 93.38 80 ASP A CA 1
ATOM 652 C C . ASP A 1 80 ? -13.371 3.307 11.505 1.00 93.38 80 ASP A C 1
ATOM 654 O O . ASP A 1 80 ? -13.074 3.869 10.444 1.00 93.38 80 ASP A O 1
ATOM 658 N N . PRO A 1 81 ? -14.245 2.283 11.514 1.00 92.38 81 PRO A N 1
ATOM 659 C CA . PRO A 1 81 ? -14.868 1.765 10.295 1.00 92.38 81 PRO A CA 1
ATOM 660 C C . PRO A 1 81 ? -15.643 2.815 9.483 1.00 92.38 81 PRO A C 1
ATOM 662 O O . PRO A 1 81 ? -15.710 2.718 8.250 1.00 92.38 81 PRO A O 1
ATOM 665 N N . PHE A 1 82 ? -16.220 3.825 10.144 1.00 94.56 82 PHE A N 1
ATOM 666 C CA . PHE A 1 82 ? -16.870 4.948 9.473 1.00 94.56 82 PHE A CA 1
ATOM 667 C C . PHE A 1 82 ? -15.854 5.758 8.664 1.00 94.56 82 PHE A C 1
ATOM 669 O O . PHE A 1 82 ? -16.083 6.018 7.480 1.00 94.56 82 PHE A O 1
ATOM 676 N N . ASP A 1 83 ? -14.705 6.080 9.263 1.00 93.62 83 ASP A N 1
ATOM 677 C CA . ASP A 1 83 ? -13.626 6.818 8.603 1.00 93.62 83 ASP A CA 1
ATOM 678 C C . ASP A 1 83 ? -13.044 6.024 7.428 1.00 93.62 83 ASP A C 1
ATOM 680 O O . ASP A 1 83 ? -12.838 6.587 6.351 1.00 93.62 83 ASP A O 1
ATOM 684 N N . VAL A 1 84 ? -12.833 4.710 7.588 1.00 92.94 84 VAL A N 1
ATOM 685 C CA . VAL A 1 84 ? -12.371 3.834 6.493 1.00 92.94 84 VAL A CA 1
ATOM 686 C C . VAL A 1 84 ? -13.339 3.903 5.315 1.00 92.94 84 VAL A C 1
ATOM 688 O O . VAL A 1 84 ? -12.918 4.104 4.175 1.00 92.94 84 VAL A O 1
ATOM 691 N N . THR A 1 85 ? -14.642 3.799 5.580 1.00 94.38 85 THR A N 1
ATOM 692 C CA . THR A 1 85 ? -15.676 3.833 4.537 1.00 94.38 85 THR A CA 1
ATOM 693 C C . THR A 1 85 ? -15.735 5.196 3.847 1.00 94.38 85 THR A C 1
ATOM 695 O O . THR A 1 85 ? -15.776 5.271 2.616 1.00 94.38 85 THR A O 1
ATOM 698 N N . LEU A 1 86 ? -15.694 6.281 4.625 1.00 95.38 86 LEU A N 1
ATOM 699 C CA . LEU A 1 86 ? -15.737 7.654 4.125 1.00 95.38 86 LEU A CA 1
ATOM 700 C C . LEU A 1 86 ? -14.512 7.988 3.258 1.00 95.38 86 LEU A C 1
ATOM 702 O O . LEU A 1 86 ? -14.629 8.674 2.239 1.00 95.38 86 LEU A O 1
ATOM 706 N N . LEU A 1 87 ? -13.333 7.501 3.653 1.00 94.12 87 LEU A N 1
ATOM 707 C CA . LEU A 1 87 ? -12.055 7.873 3.050 1.00 94.12 87 LEU A CA 1
ATOM 708 C C . LEU A 1 87 ? -11.542 6.871 2.005 1.00 94.12 87 LEU A C 1
ATOM 710 O O . LEU A 1 87 ? -10.612 7.201 1.267 1.00 94.12 87 LEU A O 1
ATOM 714 N N . ALA A 1 88 ? -12.152 5.690 1.865 1.00 91.56 88 ALA A N 1
ATOM 715 C CA . ALA A 1 88 ? -11.706 4.644 0.940 1.00 91.56 88 ALA A CA 1
ATOM 716 C C . ALA A 1 88 ? -11.509 5.151 -0.502 1.00 91.56 88 ALA A C 1
ATOM 718 O O . ALA A 1 88 ? -10.457 4.934 -1.107 1.00 91.56 88 ALA A O 1
ATOM 719 N N . SER A 1 89 ? -12.502 5.863 -1.046 1.00 94.88 89 SER A N 1
ATOM 720 C CA . SER A 1 89 ? -12.458 6.407 -2.411 1.00 94.88 89 SER A CA 1
ATOM 721 C C . SER A 1 89 ? -11.369 7.476 -2.609 1.00 94.88 89 SER A C 1
ATOM 723 O O . SER A 1 89 ? -10.508 7.290 -3.481 1.00 94.88 89 SER A O 1
ATOM 725 N N . PRO A 1 90 ? -11.324 8.574 -1.820 1.00 95.88 90 PRO A N 1
ATOM 726 C CA . PRO A 1 90 ? -10.281 9.584 -1.984 1.00 95.88 90 PRO A CA 1
ATOM 727 C C . PRO A 1 90 ? -8.876 9.024 -1.732 1.00 95.88 90 PRO A C 1
ATOM 729 O O . PRO A 1 90 ? -7.951 9.392 -2.457 1.00 95.88 90 PRO A O 1
ATOM 732 N N . ILE A 1 91 ? -8.701 8.096 -0.784 1.00 95.31 91 ILE A N 1
ATOM 733 C CA . ILE A 1 91 ? -7.407 7.445 -0.539 1.00 95.31 91 ILE A CA 1
ATOM 734 C C . ILE A 1 91 ? -6.983 6.605 -1.738 1.00 95.31 91 ILE A C 1
ATOM 736 O O . ILE A 1 91 ? -5.864 6.768 -2.219 1.00 95.31 91 ILE A O 1
ATOM 740 N N . ALA A 1 92 ? -7.860 5.746 -2.266 1.00 93.62 92 ALA A N 1
ATOM 741 C CA . ALA A 1 92 ? -7.534 4.915 -3.422 1.00 93.62 92 ALA A CA 1
ATOM 742 C C . ALA A 1 92 ? -7.167 5.765 -4.650 1.00 93.62 92 ALA A C 1
ATOM 744 O O . ALA A 1 92 ? -6.168 5.498 -5.324 1.00 93.62 92 ALA A O 1
ATOM 745 N N . LYS A 1 93 ? -7.933 6.834 -4.912 1.00 95.88 93 LYS A N 1
ATOM 746 C CA . LYS A 1 93 ? -7.661 7.767 -6.012 1.00 95.88 93 LYS A CA 1
ATOM 747 C C . LYS A 1 93 ? -6.313 8.468 -5.839 1.00 95.88 93 LYS A C 1
ATOM 749 O O . LYS A 1 93 ? -5.511 8.488 -6.772 1.00 95.88 93 LYS A O 1
ATOM 754 N N . ASN A 1 94 ? -6.052 9.028 -4.660 1.00 96.31 94 ASN A N 1
ATOM 755 C CA . ASN A 1 94 ? -4.811 9.754 -4.400 1.00 96.31 94 ASN A CA 1
ATOM 756 C C . ASN A 1 94 ? -3.595 8.823 -4.397 1.00 96.31 94 ASN A C 1
ATOM 758 O O . ASN A 1 94 ? -2.550 9.206 -4.919 1.00 96.31 94 ASN A O 1
ATOM 762 N N . ALA A 1 95 ? -3.731 7.593 -3.894 1.00 95.12 95 ALA A N 1
ATOM 763 C CA . ALA A 1 95 ? -2.666 6.599 -3.932 1.00 95.12 95 ALA A CA 1
ATOM 764 C C . ALA A 1 95 ? -2.292 6.236 -5.376 1.00 95.12 95 ALA A C 1
ATOM 766 O O . ALA A 1 95 ? -1.111 6.190 -5.712 1.00 95.12 95 ALA A O 1
ATOM 767 N N . ARG A 1 96 ? -3.281 6.076 -6.270 1.00 92.50 96 ARG A N 1
ATOM 768 C CA . ARG A 1 96 ? -3.029 5.856 -7.704 1.00 92.50 96 ARG A CA 1
ATOM 769 C C . ARG A 1 96 ? -2.292 7.037 -8.341 1.00 92.50 96 ARG A C 1
ATOM 771 O O . ARG A 1 96 ? -1.329 6.823 -9.071 1.00 92.50 96 ARG A O 1
ATOM 778 N N . ILE A 1 97 ? -2.702 8.274 -8.047 1.00 92.50 97 ILE A N 1
ATOM 779 C CA . ILE A 1 97 ? -2.034 9.484 -8.561 1.00 92.50 97 ILE A CA 1
ATOM 780 C C . ILE A 1 97 ? -0.590 9.572 -8.047 1.00 92.50 97 ILE A C 1
ATOM 782 O O . ILE A 1 97 ? 0.326 9.872 -8.814 1.00 92.50 97 ILE A O 1
ATOM 786 N N . ALA A 1 98 ? -0.370 9.305 -6.760 1.00 91.62 98 ALA A N 1
ATOM 787 C CA . ALA A 1 98 ? 0.959 9.299 -6.161 1.00 91.62 98 ALA A CA 1
ATOM 788 C C . ALA A 1 98 ? 1.844 8.212 -6.784 1.00 91.62 98 ALA A C 1
ATOM 790 O O . ALA A 1 98 ? 2.948 8.516 -7.228 1.00 91.62 98 ALA A O 1
ATOM 791 N N . ALA A 1 99 ? 1.339 6.984 -6.922 1.00 89.94 99 ALA A N 1
ATOM 792 C CA . ALA A 1 99 ? 2.037 5.893 -7.594 1.00 89.94 99 ALA A CA 1
ATOM 793 C C . ALA A 1 99 ? 2.421 6.257 -9.034 1.00 89.94 99 ALA A C 1
ATOM 795 O O . ALA A 1 99 ? 3.560 6.048 -9.439 1.00 89.94 99 ALA A O 1
ATOM 796 N N . GLN A 1 100 ? 1.519 6.883 -9.795 1.00 86.25 100 GLN A N 1
ATOM 797 C CA . GLN A 1 100 ? 1.826 7.378 -11.139 1.00 86.25 100 GLN A CA 1
ATOM 798 C C . GLN A 1 100 ? 2.965 8.405 -11.118 1.00 86.25 100 GLN A C 1
ATOM 800 O O . GLN A 1 100 ? 3.927 8.262 -11.866 1.00 86.25 100 GLN A O 1
ATOM 805 N N . ARG A 1 101 ? 2.926 9.396 -10.223 1.00 84.06 101 ARG A N 1
ATOM 806 C CA . ARG A 1 101 ? 3.988 10.412 -10.115 1.00 84.06 101 ARG A CA 1
ATOM 807 C C . ARG A 1 101 ? 5.333 9.814 -9.695 1.00 84.06 101 ARG A C 1
ATOM 809 O O . ARG A 1 101 ? 6.355 10.130 -10.297 1.00 84.06 101 ARG A O 1
ATOM 816 N N . TYR A 1 102 ? 5.343 8.925 -8.705 1.00 81.25 102 TYR A N 1
ATOM 817 C CA . TYR A 1 102 ? 6.576 8.319 -8.198 1.00 81.25 102 TYR A CA 1
ATOM 818 C C . TYR A 1 102 ? 7.129 7.227 -9.109 1.00 81.25 102 TYR A C 1
ATOM 820 O O . TYR A 1 102 ? 8.344 7.062 -9.183 1.00 81.25 102 TYR A O 1
ATOM 828 N N . SER A 1 103 ? 6.277 6.525 -9.857 1.00 71.25 103 SER A N 1
ATOM 829 C CA . SER A 1 103 ? 6.727 5.575 -10.877 1.00 71.25 103 SER A CA 1
ATOM 830 C C . SER A 1 103 ? 7.526 6.269 -11.980 1.00 71.25 103 SER A C 1
ATOM 832 O O . SER A 1 103 ? 8.500 5.696 -12.456 1.00 71.25 103 SER A O 1
ATOM 834 N N . VAL A 1 104 ? 7.210 7.530 -12.308 1.00 61.09 104 VAL A N 1
ATOM 835 C CA . VAL A 1 104 ? 8.036 8.362 -13.197 1.00 61.09 104 VAL A CA 1
ATOM 836 C C . VAL A 1 104 ? 9.400 8.662 -12.564 1.00 61.09 104 VAL A C 1
ATOM 838 O O . VAL A 1 104 ? 10.416 8.517 -13.235 1.00 61.09 104 VAL A O 1
ATOM 841 N N . CYS A 1 105 ? 9.471 8.998 -11.273 1.00 61.16 105 CYS A N 1
ATOM 842 C CA . CYS A 1 105 ? 10.752 9.194 -10.576 1.00 61.16 105 CYS A CA 1
ATOM 843 C C . CYS A 1 105 ? 11.601 7.910 -10.528 1.00 61.16 105 CYS A C 1
ATOM 845 O O . CYS A 1 105 ? 12.799 7.952 -10.800 1.00 61.16 105 CYS A O 1
ATOM 847 N N . LEU A 1 106 ? 10.984 6.755 -10.261 1.00 60.78 106 LEU A N 1
ATOM 848 C CA . LE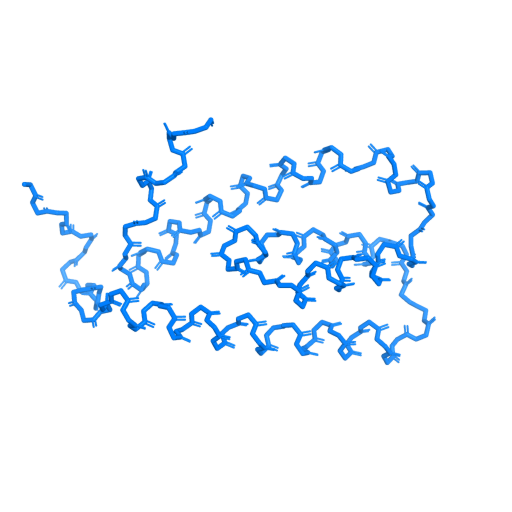U A 1 106 ? 11.642 5.448 -10.367 1.00 60.78 106 LEU A CA 1
ATOM 849 C C . LEU A 1 106 ? 12.043 5.120 -11.807 1.00 60.78 106 LEU A C 1
ATOM 851 O O . LEU A 1 106 ? 13.049 4.455 -12.012 1.00 60.78 106 LEU A O 1
ATOM 855 N N . LEU A 1 107 ? 11.328 5.629 -12.810 1.00 57.09 107 LEU A N 1
ATOM 856 C CA . LEU A 1 107 ? 11.740 5.565 -14.212 1.00 57.09 107 LEU A CA 1
ATOM 857 C C . LEU A 1 107 ? 13.015 6.375 -14.467 1.00 57.09 107 LEU A C 1
ATOM 859 O O . LEU A 1 107 ? 13.841 5.957 -15.263 1.00 57.09 107 LEU A O 1
ATOM 863 N N . PHE A 1 108 ? 13.197 7.522 -13.815 1.00 52.66 108 PHE A N 1
ATOM 864 C CA . PHE A 1 108 ? 14.421 8.315 -13.961 1.00 52.66 108 PHE A CA 1
ATOM 865 C C . PHE A 1 108 ? 15.623 7.660 -13.268 1.00 52.66 108 PHE A C 1
ATOM 867 O O . PHE A 1 108 ? 16.733 7.713 -13.795 1.00 52.66 108 PHE A O 1
ATOM 874 N N . ILE A 1 109 ? 15.394 7.011 -12.122 1.00 53.09 109 ILE A N 1
ATOM 875 C CA . ILE A 1 109 ? 16.448 6.388 -11.305 1.00 53.09 109 ILE A CA 1
ATOM 876 C C . ILE A 1 109 ? 16.788 4.969 -11.791 1.00 53.09 109 ILE A C 1
ATOM 878 O O . ILE A 1 109 ? 17.957 4.600 -11.856 1.00 53.09 109 ILE A O 1
ATOM 882 N N . VAL A 1 110 ? 15.775 4.181 -12.151 1.00 50.66 110 VAL A N 1
ATOM 883 C CA . VAL A 1 110 ? 15.885 2.751 -12.491 1.00 50.66 110 VAL A CA 1
ATOM 884 C C . VAL A 1 110 ? 15.590 2.504 -13.972 1.00 50.66 110 VAL A C 1
ATOM 886 O O . VAL A 1 110 ? 15.868 1.435 -14.465 1.00 50.66 110 VAL A O 1
ATOM 889 N N . GLY A 1 111 ? 15.074 3.470 -14.735 1.00 50.72 111 GLY A N 1
ATOM 890 C CA . GLY A 1 111 ? 14.962 3.373 -16.195 1.00 50.72 111 GLY A CA 1
ATOM 891 C C . GLY A 1 111 ? 14.119 2.234 -16.742 1.00 50.72 111 GLY A C 1
ATOM 892 O O . GLY A 1 111 ? 14.645 1.324 -17.364 1.00 50.72 111 GLY A O 1
ATOM 893 N N . GLY A 1 112 ? 12.791 2.332 -16.638 1.00 50.56 112 GLY A N 1
ATOM 894 C CA . GLY A 1 112 ? 11.936 1.350 -17.304 1.00 50.56 112 GLY A CA 1
ATOM 895 C C . GLY A 1 112 ? 10.445 1.664 -17.342 1.00 50.56 112 GLY A C 1
ATOM 896 O O . GLY A 1 112 ? 9.756 1.528 -16.346 1.00 50.56 112 GLY A O 1
ATOM 897 N N . SER A 1 113 ? 9.958 2.035 -18.530 1.00 44.00 113 SER A N 1
ATOM 898 C CA . SER A 1 113 ? 8.721 1.611 -19.226 1.00 44.00 113 SER A CA 1
ATOM 899 C C . SER A 1 113 ? 7.444 1.169 -18.462 1.00 44.00 113 SER A C 1
ATOM 901 O O . SER A 1 113 ? 6.799 0.226 -18.915 1.00 44.00 113 SER A O 1
ATOM 903 N N . TYR A 1 114 ? 6.997 1.823 -17.384 1.00 46.06 114 TYR A N 1
ATOM 904 C CA . TYR A 1 114 ? 5.689 1.500 -16.757 1.00 46.06 114 TYR A CA 1
ATOM 905 C C . TYR A 1 114 ? 4.484 2.310 -17.274 1.00 46.06 114 TYR A C 1
ATOM 907 O O . TYR A 1 114 ? 3.347 2.026 -16.902 1.00 46.06 114 TYR A O 1
ATOM 915 N N . LEU A 1 115 ? 4.684 3.268 -18.184 1.00 44.06 115 LEU A N 1
ATOM 916 C CA . LEU A 1 115 ? 3.583 4.097 -18.701 1.00 44.06 115 LEU A CA 1
ATOM 917 C C . LEU A 1 115 ? 2.692 3.411 -19.754 1.00 44.06 115 LEU A C 1
ATOM 919 O O . LEU A 1 115 ? 1.610 3.909 -20.026 1.00 44.06 115 LEU A O 1
ATOM 923 N N . LEU A 1 116 ? 3.069 2.252 -20.307 1.00 41.44 116 LEU A N 1
ATOM 924 C CA . LEU A 1 116 ? 2.267 1.592 -21.356 1.00 41.44 116 LEU A CA 1
ATOM 925 C C . LEU A 1 116 ? 1.175 0.636 -20.844 1.00 41.44 116 LEU A C 1
ATOM 927 O O . LEU A 1 116 ? 0.349 0.200 -21.642 1.00 41.44 116 LEU A O 1
ATOM 931 N N . SER A 1 117 ? 1.136 0.321 -19.544 1.00 40.00 117 SER A N 1
ATOM 932 C CA . SER A 1 117 ? 0.095 -0.561 -18.978 1.00 40.00 117 SER A CA 1
ATOM 933 C C . SER A 1 117 ? -1.038 0.180 -18.267 1.00 40.00 117 SER A C 1
ATOM 935 O O . SER A 1 117 ? -2.052 -0.439 -17.963 1.00 40.00 117 SER A O 1
ATOM 937 N N . TYR A 1 118 ? -0.906 1.488 -18.022 1.00 40.47 118 TYR A N 1
ATOM 938 C CA . TYR A 1 118 ? -1.942 2.275 -17.339 1.00 40.47 118 TYR A CA 1
ATOM 939 C C . TYR A 1 118 ? -2.924 2.992 -18.280 1.00 40.47 118 TYR A C 1
ATOM 941 O O . TYR A 1 118 ? -3.951 3.458 -17.797 1.00 40.47 118 TYR A O 1
ATOM 949 N N . ASP A 1 119 ? -2.661 3.004 -19.593 1.00 33.09 119 ASP A N 1
ATOM 950 C CA . ASP A 1 119 ? -3.532 3.589 -20.634 1.00 33.09 119 ASP A CA 1
ATOM 951 C C . ASP A 1 119 ? -4.509 2.575 -21.273 1.00 33.09 119 ASP A C 1
ATOM 953 O O . ASP A 1 119 ? -5.125 2.856 -22.300 1.00 33.09 119 ASP A O 1
ATOM 957 N N . LYS A 1 120 ? -4.660 1.371 -20.701 1.00 30.53 120 LYS A N 1
ATOM 958 C CA . LYS A 1 120 ? -5.559 0.323 -21.232 1.00 30.53 120 LYS A CA 1
ATOM 959 C C . LYS A 1 120 ? -6.641 -0.171 -20.262 1.00 30.53 120 LYS A C 1
ATOM 961 O O . LYS A 1 120 ? -7.109 -1.295 -20.433 1.00 30.53 120 LYS A O 1
ATOM 966 N N . ILE A 1 121 ? -7.052 0.642 -19.282 1.00 35.53 121 ILE A N 1
ATOM 967 C CA . ILE A 1 121 ? -8.286 0.423 -18.496 1.00 35.53 121 ILE A CA 1
ATOM 968 C C . ILE A 1 121 ? -8.953 1.760 -18.186 1.00 35.53 121 ILE A C 1
ATOM 970 O O . ILE A 1 121 ? -8.303 2.586 -17.500 1.00 35.53 121 ILE A O 1
#